Protein AF-E7FQS4-F1 (afdb_monomer)

Foldseek 3Di:
DDDQFDAAQDKDFDDDPLDTQKIWGAHRRRGTAKIFGQDQVPPCVQQVEGRAMKGWDWDQDPVGIDIDIDPRNDHYDDPVRVVVVVVVVVVSVD

Mean predicted aligned error: 4.24 Å

Nearest PDB structures (foldseek):
  5vae-assembly5_E  TM=9.150E-01  e=3.874E+00  Streptococcus gordonii
  6lnw-assembly1_A  TM=5.525E-01  e=3.438E+00  Streptococcus pneumoniae TIGR4
  5vae-assembly5_G  TM=6.725E-01  e=6.633E+00  Streptococcus gordonii
  1xmm-assembly1_A  TM=2.591E-01  e=6.248E+00  Homo sapiens

Solvent-accessible surface area (backbone atoms only — not comparable to full-atom values): 5437 Å² total; per-residue (Å²): 134,82,77,66,62,58,63,50,68,36,75,47,78,41,69,58,94,91,36,78,41,33,40,37,36,24,38,84,84,4,38,50,39,35,37,41,32,61,50,41,83,92,36,58,90,68,23,75,37,67,50,16,36,33,48,40,46,78,47,80,50,98,94,44,80,44,79,46,70,52,84,57,46,65,38,64,60,52,73,71,55,48,52,52,51,52,57,51,53,61,62,75,74,113

Structure (mmCIF, N/CA/C/O backbone):
data_AF-E7FQS4-F1
#
_entry.id   AF-E7FQS4-F1
#
loop_
_atom_site.group_PDB
_atom_site.id
_atom_site.type_symbol
_atom_site.label_atom_id
_atom_site.label_alt_id
_atom_site.label_comp_id
_atom_site.label_asym_id
_atom_site.label_entity_id
_atom_site.label_seq_id
_atom_site.pdbx_PDB_ins_code
_atom_site.Cartn_x
_atom_site.Cartn_y
_atom_site.Cartn_z
_atom_site.occupancy
_atom_site.B_iso_or_equiv
_atom_site.auth_seq_id
_atom_site.auth_comp_id
_atom_site.auth_asym_id
_atom_site.auth_atom_id
_atom_site.pdbx_PDB_model_num
ATOM 1 N N . MET A 1 1 ? -10.150 -7.859 -7.061 1.00 74.62 1 MET A N 1
ATOM 2 C CA . MET A 1 1 ? -10.336 -6.654 -6.219 1.00 74.62 1 MET A CA 1
ATOM 3 C C . MET A 1 1 ? -9.921 -7.033 -4.806 1.00 74.62 1 MET A C 1
ATOM 5 O O . MET A 1 1 ? -10.339 -8.095 -4.372 1.00 74.62 1 MET A O 1
ATOM 9 N N . ILE A 1 2 ? -9.080 -6.246 -4.128 1.00 90.25 2 ILE A N 1
ATOM 10 C CA . ILE A 1 2 ? -8.737 -6.505 -2.718 1.00 90.25 2 ILE A CA 1
ATOM 11 C C . ILE A 1 2 ? -9.847 -5.885 -1.836 1.00 90.25 2 ILE A C 1
ATOM 13 O O . ILE A 1 2 ? -10.290 -4.778 -2.162 1.00 90.25 2 ILE A O 1
ATOM 17 N N . PRO A 1 3 ? -10.347 -6.550 -0.775 1.00 94.50 3 PRO A N 1
ATOM 18 C CA . PRO A 1 3 ? -11.378 -5.984 0.101 1.00 94.50 3 PRO A CA 1
ATOM 19 C C . PRO A 1 3 ? -10.884 -4.756 0.892 1.00 94.50 3 PRO A C 1
ATOM 21 O O . PRO A 1 3 ? -9.686 -4.510 1.016 1.00 94.50 3 PRO A O 1
ATOM 24 N N . VAL A 1 4 ? -11.818 -3.954 1.419 1.00 95.62 4 VAL A N 1
ATOM 25 C CA . VAL A 1 4 ? -11.519 -2.798 2.301 1.00 95.62 4 VAL A CA 1
ATOM 26 C C . VAL A 1 4 ? -11.474 -3.172 3.788 1.00 95.62 4 VAL A C 1
ATOM 28 O O . VAL A 1 4 ? -11.101 -2.352 4.628 1.00 95.62 4 VAL A O 1
ATOM 31 N N . LYS A 1 5 ? -11.851 -4.413 4.122 1.00 95.88 5 LYS A N 1
ATOM 32 C CA . LYS A 1 5 ? -11.745 -4.989 5.462 1.00 95.88 5 LYS A CA 1
ATOM 33 C C . LYS A 1 5 ? -11.191 -6.412 5.374 1.00 95.88 5 LYS A C 1
ATOM 35 O O . LYS A 1 5 ? -11.680 -7.200 4.568 1.00 95.88 5 LYS A O 1
ATOM 40 N N . ALA A 1 6 ? -10.191 -6.722 6.188 1.00 96.44 6 ALA A N 1
ATOM 41 C CA . ALA A 1 6 ? -9.552 -8.032 6.271 1.00 96.44 6 ALA A CA 1
ATOM 42 C C . ALA A 1 6 ? -9.050 -8.294 7.702 1.00 96.44 6 ALA A C 1
ATOM 44 O O . ALA A 1 6 ? -9.518 -7.672 8.658 1.00 96.44 6 ALA A O 1
ATOM 45 N N . ARG A 1 7 ? -8.111 -9.234 7.865 1.00 97.25 7 ARG A N 1
ATOM 46 C CA . ARG A 1 7 ? -7.484 -9.515 9.159 1.00 97.25 7 ARG A CA 1
ATOM 47 C C . ARG A 1 7 ? -6.757 -8.256 9.678 1.00 97.25 7 ARG A C 1
ATOM 49 O O . ARG A 1 7 ? -6.034 -7.625 8.906 1.00 97.25 7 ARG A O 1
ATOM 56 N N . PRO A 1 8 ? -6.899 -7.900 10.964 1.00 98.06 8 PRO A N 1
ATOM 57 C CA . PRO A 1 8 ? -6.104 -6.847 11.589 1.00 98.06 8 PRO A CA 1
ATOM 58 C C . PRO A 1 8 ? -4.596 -6.997 11.384 1.00 98.06 8 PRO A C 1
ATOM 60 O O . PRO A 1 8 ? -4.089 -8.119 11.429 1.00 98.06 8 PRO A O 1
ATOM 63 N N . ASN A 1 9 ? -3.894 -5.870 11.217 1.00 96.69 9 ASN A N 1
ATOM 64 C CA . ASN A 1 9 ? -2.433 -5.797 11.077 1.00 96.69 9 ASN A CA 1
ATOM 65 C C . ASN A 1 9 ? -1.883 -6.776 10.029 1.00 96.69 9 ASN A C 1
ATOM 67 O O . ASN A 1 9 ? -0.906 -7.486 10.269 1.00 96.69 9 ASN A O 1
ATOM 71 N N . SER A 1 10 ? -2.558 -6.867 8.884 1.00 96.62 10 SER A N 1
ATOM 72 C CA . SER A 1 10 ? -2.183 -7.779 7.807 1.00 96.62 10 SER A CA 1
ATOM 73 C C . SER A 1 10 ? -1.870 -7.033 6.518 1.00 96.62 10 SER A C 1
ATOM 75 O O . SER A 1 10 ? -2.156 -5.841 6.373 1.00 96.62 10 SER A O 1
ATOM 77 N N . VAL A 1 11 ? -1.281 -7.766 5.578 1.00 96.75 11 VAL A N 1
ATOM 78 C CA . VAL A 1 11 ? -1.046 -7.335 4.205 1.00 96.75 11 VAL A CA 1
ATOM 79 C C . VAL A 1 11 ? -1.725 -8.322 3.258 1.00 96.75 11 VAL A C 1
ATOM 81 O O . VAL A 1 11 ? -1.761 -9.525 3.514 1.00 96.75 11 VAL A O 1
ATOM 84 N N . SER A 1 12 ? -2.306 -7.822 2.172 1.00 95.81 12 SER A N 1
ATOM 85 C CA . SER A 1 12 ? -2.794 -8.640 1.060 1.00 95.81 12 SER A CA 1
ATOM 86 C C . SER A 1 12 ? -2.040 -8.283 -0.211 1.00 95.81 12 SER A C 1
ATOM 88 O O . SER A 1 12 ? -1.918 -7.103 -0.533 1.00 95.81 12 SER A O 1
ATOM 90 N N . ALA A 1 13 ? -1.593 -9.291 -0.950 1.00 94.62 13 ALA A N 1
ATOM 91 C CA . ALA A 1 13 ? -0.992 -9.124 -2.266 1.00 94.62 13 ALA A CA 1
ATOM 92 C C . ALA A 1 13 ? -2.042 -9.334 -3.363 1.00 94.62 13 ALA A C 1
ATOM 94 O O . ALA A 1 13 ? -2.882 -10.235 -3.281 1.00 94.62 13 ALA A O 1
ATOM 95 N N . ARG A 1 14 ? -1.995 -8.510 -4.410 1.00 93.38 14 ARG A N 1
ATOM 96 C CA . ARG A 1 14 ? -2.727 -8.751 -5.655 1.00 93.38 14 ARG A CA 1
ATOM 97 C C . ARG A 1 14 ? -1.759 -9.187 -6.739 1.00 93.38 14 ARG A C 1
ATOM 99 O O . ARG A 1 14 ? -0.806 -8.473 -7.044 1.00 93.38 14 ARG A O 1
ATOM 106 N N . TYR A 1 15 ? -2.110 -10.297 -7.375 1.00 91.81 15 TYR A N 1
ATOM 107 C CA . TYR A 1 15 ? -1.370 -10.890 -8.476 1.00 91.81 15 TYR A CA 1
ATOM 108 C C . TYR A 1 15 ? -2.031 -10.580 -9.823 1.00 91.81 15 TYR A C 1
ATOM 110 O O . TYR A 1 15 ? -3.261 -10.515 -9.928 1.00 91.81 15 TYR A O 1
ATOM 118 N N . VAL A 1 16 ? -1.206 -10.377 -10.846 1.00 90.56 16 VAL A N 1
ATOM 119 C CA . VAL A 1 16 ? -1.576 -10.349 -12.266 1.00 90.56 16 VAL A CA 1
ATOM 120 C C . VAL A 1 16 ? -0.503 -11.143 -12.998 1.00 90.56 16 VAL A C 1
ATOM 122 O O . VAL A 1 16 ? 0.669 -10.803 -12.870 1.00 90.56 16 VAL A O 1
ATOM 125 N N . GLU A 1 17 ? -0.896 -12.193 -13.725 1.00 89.00 17 GLU A N 1
ATOM 126 C CA . GLU A 1 17 ? 0.049 -13.086 -14.425 1.00 89.00 17 GLU A CA 1
ATOM 127 C C . GLU A 1 17 ? 1.183 -13.564 -13.497 1.00 89.00 17 GLU A C 1
ATOM 129 O O . GLU A 1 17 ? 2.364 -13.401 -13.798 1.00 89.00 17 GLU A O 1
ATOM 134 N N . ASP A 1 18 ? 0.806 -14.050 -12.308 1.00 88.12 18 ASP A N 1
ATOM 135 C CA . ASP A 1 18 ? 1.707 -14.547 -11.255 1.00 88.12 18 ASP A CA 1
ATOM 136 C C . ASP A 1 18 ? 2.720 -13.527 -10.708 1.00 88.12 18 ASP A C 1
ATOM 138 O O . ASP A 1 18 ? 3.593 -13.856 -9.911 1.00 88.12 18 ASP A O 1
ATOM 142 N N . LYS A 1 19 ? 2.571 -12.246 -11.058 1.00 88.69 19 LYS A N 1
ATOM 143 C CA . LYS A 1 19 ? 3.382 -11.150 -10.523 1.00 88.69 19 LYS A CA 1
ATOM 144 C C . LYS A 1 19 ? 2.575 -10.321 -9.546 1.00 88.69 19 LYS A C 1
ATOM 146 O O . LYS A 1 19 ? 1.456 -9.900 -9.846 1.00 88.69 19 LYS A O 1
ATOM 151 N N . VAL A 1 20 ? 3.167 -10.004 -8.398 1.00 92.50 20 VAL A N 1
ATOM 152 C CA . VAL A 1 20 ? 2.574 -9.035 -7.474 1.00 92.50 20 VAL A CA 1
ATOM 153 C C . VAL A 1 20 ? 2.604 -7.643 -8.098 1.00 92.50 20 VAL A C 1
ATOM 155 O O . VAL A 1 20 ? 3.666 -7.138 -8.466 1.00 92.50 20 VAL A O 1
ATOM 158 N N . VAL A 1 21 ? 1.432 -7.017 -8.189 1.00 93.00 21 VAL A N 1
ATOM 159 C CA . VAL A 1 21 ? 1.260 -5.661 -8.737 1.00 93.00 21 VAL A CA 1
ATOM 160 C C . VAL A 1 21 ? 0.837 -4.635 -7.689 1.00 93.00 21 VAL A C 1
ATOM 162 O O . VAL A 1 21 ? 0.943 -3.435 -7.938 1.00 93.00 21 VAL A O 1
ATOM 165 N N . GLN A 1 22 ? 0.346 -5.087 -6.534 1.00 94.88 22 GLN A N 1
ATOM 166 C CA . GLN A 1 22 ? -0.119 -4.229 -5.447 1.00 94.88 22 GLN A CA 1
ATOM 167 C C . GLN A 1 22 ? -0.054 -4.973 -4.108 1.00 94.88 22 GLN A C 1
ATOM 169 O O . GLN A 1 22 ? -0.447 -6.140 -4.037 1.00 94.88 22 GLN A O 1
ATOM 174 N N . TYR A 1 23 ? 0.343 -4.264 -3.051 1.00 96.81 23 TYR A N 1
ATOM 175 C CA . TYR A 1 23 ? 0.129 -4.670 -1.661 1.00 96.81 23 TYR A CA 1
ATOM 176 C C . TYR A 1 23 ? -0.890 -3.739 -0.996 1.00 96.81 23 TYR A C 1
ATOM 178 O O . TYR A 1 23 ? -0.827 -2.527 -1.170 1.00 96.81 23 TYR A O 1
ATOM 186 N N . ARG A 1 24 ? -1.823 -4.289 -0.215 1.00 97.75 24 ARG A N 1
ATOM 187 C CA . ARG A 1 24 ? -2.767 -3.527 0.616 1.00 97.75 24 ARG A CA 1
ATOM 188 C C . ARG A 1 24 ? -2.532 -3.826 2.082 1.00 97.75 24 ARG A C 1
ATOM 190 O O . ARG A 1 24 ? -2.598 -4.990 2.476 1.00 97.75 24 ARG A O 1
ATOM 197 N N . LEU A 1 25 ? -2.327 -2.784 2.876 1.00 97.62 25 LEU A N 1
ATOM 198 C CA . LEU A 1 25 ? -2.117 -2.880 4.315 1.00 97.62 25 LEU A CA 1
ATOM 199 C C . LEU A 1 25 ? -3.417 -2.576 5.065 1.00 97.62 25 LEU A C 1
ATOM 201 O O . LEU A 1 25 ? -4.190 -1.696 4.667 1.00 97.62 25 LEU A O 1
ATOM 205 N N . TYR A 1 26 ? -3.624 -3.275 6.179 1.00 97.81 26 TYR A N 1
ATOM 206 C CA . TYR A 1 26 ? -4.762 -3.079 7.073 1.00 97.81 26 TYR A CA 1
ATOM 207 C C . TYR A 1 26 ? -4.301 -2.682 8.471 1.00 97.81 26 TYR A C 1
ATOM 209 O O . TYR A 1 26 ? -3.324 -3.219 8.993 1.00 97.81 26 TYR A O 1
ATOM 217 N N . ASN A 1 27 ? -5.041 -1.769 9.094 1.00 96.19 27 ASN A N 1
ATOM 218 C CA . ASN A 1 27 ? -4.780 -1.318 10.454 1.00 96.19 27 ASN A CA 1
ATOM 219 C C . ASN A 1 27 ? -5.157 -2.383 11.508 1.00 96.19 27 ASN A C 1
ATOM 221 O O . ASN A 1 27 ? -5.596 -3.494 11.193 1.00 96.19 27 ASN A O 1
ATOM 225 N N . ASN A 1 28 ? -5.023 -2.025 12.783 1.00 97.00 28 ASN A N 1
ATOM 226 C CA . ASN A 1 28 ? -5.340 -2.873 13.937 1.00 97.00 28 ASN A CA 1
ATOM 227 C C . ASN A 1 28 ? -6.828 -3.253 14.077 1.00 97.00 28 ASN A C 1
ATOM 229 O O . ASN A 1 28 ? -7.152 -4.167 14.829 1.00 97.00 28 ASN A O 1
ATOM 233 N N . GLU A 1 29 ? -7.730 -2.596 13.350 1.00 95.62 29 GLU A N 1
ATOM 234 C CA . GLU A 1 29 ? -9.154 -2.944 13.264 1.00 95.62 29 GLU A CA 1
ATOM 235 C C . GLU A 1 29 ? -9.469 -3.777 12.004 1.00 95.62 29 GLU A C 1
ATOM 237 O O . GLU A 1 29 ? -10.615 -4.171 11.769 1.00 95.62 29 GLU A O 1
ATOM 242 N N . GLY A 1 30 ? -8.458 -4.049 11.171 1.00 96.88 30 GLY A N 1
ATOM 243 C CA . GLY A 1 30 ? -8.603 -4.753 9.899 1.00 96.88 30 GLY A CA 1
ATOM 244 C C . GLY A 1 30 ? -9.153 -3.881 8.775 1.00 96.88 30 GLY A C 1
ATOM 245 O O . GLY A 1 30 ? -9.508 -4.406 7.724 1.00 96.88 30 GLY A O 1
ATOM 246 N N . HIS A 1 31 ? -9.247 -2.566 8.964 1.00 96.81 31 HIS A N 1
ATOM 247 C CA . HIS A 1 31 ? -9.643 -1.637 7.914 1.00 96.81 31 HIS A CA 1
ATOM 248 C C . HIS A 1 31 ? -8.459 -1.265 7.030 1.00 96.81 31 HIS A C 1
ATO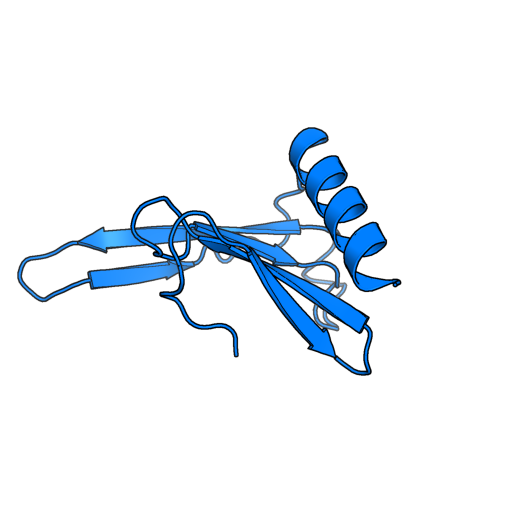M 250 O O . HIS A 1 31 ? -7.332 -1.150 7.507 1.00 96.81 31 HIS A O 1
ATOM 256 N N . VAL A 1 32 ? -8.726 -1.073 5.738 1.00 97.44 32 VAL A N 1
ATOM 257 C CA . VAL A 1 32 ? -7.710 -0.643 4.777 1.00 97.44 32 VAL A CA 1
ATOM 258 C C . VAL A 1 32 ? -7.055 0.665 5.224 1.00 97.44 32 VAL A C 1
ATOM 260 O O . VAL A 1 32 ? -7.742 1.608 5.613 1.00 97.44 32 VAL A O 1
ATOM 263 N N . LEU A 1 33 ? -5.725 0.690 5.164 1.00 96.81 33 LEU A N 1
ATOM 264 C CA . LEU A 1 33 ? -4.898 1.834 5.527 1.00 96.81 33 LEU A CA 1
ATOM 265 C C . LEU A 1 33 ? -4.252 2.459 4.289 1.00 96.81 33 LEU A C 1
ATOM 267 O O . LEU A 1 33 ? -4.397 3.653 4.045 1.00 96.81 33 LEU A O 1
ATOM 271 N N . VAL A 1 34 ? -3.554 1.648 3.493 1.00 96.88 34 VAL A N 1
ATOM 272 C CA . VAL A 1 34 ? -2.779 2.125 2.345 1.00 96.88 34 VAL A CA 1
ATOM 273 C C . VAL A 1 34 ? -2.632 1.029 1.292 1.00 96.88 34 VAL A C 1
ATOM 275 O O . VAL A 1 34 ? -2.517 -0.154 1.621 1.00 96.88 34 VAL A O 1
ATOM 278 N N . ASP A 1 35 ? -2.654 1.441 0.028 1.00 96.75 35 ASP A N 1
ATOM 279 C CA . ASP A 1 35 ? -2.247 0.630 -1.117 1.00 96.75 35 ASP A CA 1
ATOM 280 C C . ASP A 1 35 ? -0.834 1.025 -1.545 1.00 96.75 35 ASP A C 1
ATOM 282 O O . ASP A 1 35 ? -0.577 2.210 -1.745 1.00 96.75 35 ASP A O 1
ATOM 286 N N . PHE A 1 36 ? 0.050 0.050 -1.738 1.00 96.31 36 PHE A N 1
ATOM 287 C CA . PHE A 1 36 ? 1.333 0.204 -2.420 1.00 9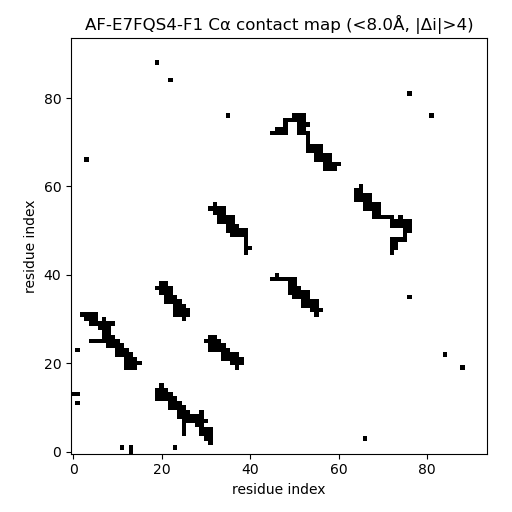6.31 36 PHE A CA 1
ATOM 288 C C . PHE A 1 36 ? 1.213 -0.390 -3.816 1.00 96.31 36 PHE A C 1
ATOM 290 O O . PHE A 1 36 ? 1.147 -1.610 -3.983 1.00 96.31 36 PHE A O 1
ATOM 297 N N . ASP A 1 37 ? 1.174 0.477 -4.819 1.00 94.31 37 ASP A N 1
ATOM 298 C CA . ASP A 1 37 ? 1.051 0.100 -6.217 1.00 94.31 37 ASP A CA 1
ATOM 299 C C . ASP A 1 37 ? 2.448 -0.043 -6.835 1.00 94.31 37 ASP A C 1
ATOM 301 O O . ASP A 1 37 ? 3.244 0.898 -6.867 1.00 94.31 37 ASP A O 1
ATOM 305 N N . LEU A 1 38 ? 2.749 -1.244 -7.336 1.00 92.38 38 LEU A N 1
ATOM 306 C CA . LEU A 1 38 ? 4.068 -1.613 -7.874 1.00 92.38 38 LEU A CA 1
ATOM 307 C C . LEU A 1 38 ? 4.156 -1.460 -9.394 1.00 92.38 38 LEU A C 1
ATOM 309 O O . LEU A 1 38 ? 5.156 -1.820 -10.011 1.00 92.38 38 LEU A O 1
ATOM 313 N N . THR A 1 39 ? 3.090 -0.960 -10.013 1.00 88.81 39 THR A N 1
ATOM 314 C CA . THR A 1 39 ? 3.008 -0.743 -11.454 1.00 88.81 39 THR A CA 1
ATOM 315 C C . THR A 1 39 ? 2.459 0.647 -11.735 1.00 88.81 39 THR A C 1
ATOM 317 O O . THR A 1 39 ? 1.869 1.298 -10.875 1.00 88.81 39 THR A O 1
ATOM 320 N N . ASN A 1 40 ? 2.617 1.096 -12.973 1.00 82.44 40 ASN A N 1
ATOM 321 C CA . ASN A 1 40 ? 2.024 2.337 -13.464 1.00 82.44 40 ASN A CA 1
ATOM 322 C C . ASN A 1 40 ? 0.546 2.178 -13.882 1.00 82.44 40 ASN A C 1
ATOM 324 O O . ASN A 1 40 ? 0.019 3.057 -14.562 1.00 82.44 40 ASN A O 1
ATOM 328 N N . HIS A 1 41 ? -0.099 1.045 -13.563 1.00 76.94 41 HIS A N 1
ATOM 329 C CA . HIS A 1 41 ? -1.462 0.691 -13.993 1.00 76.94 41 HIS A CA 1
A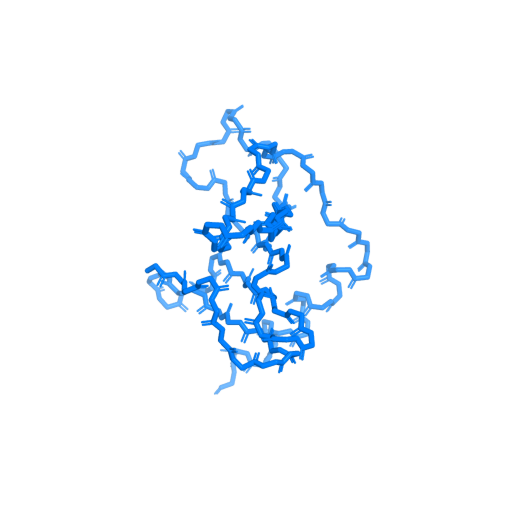TOM 330 C C . HIS A 1 41 ? -1.695 0.799 -15.512 1.00 76.94 41 HIS A C 1
ATOM 332 O O . HIS A 1 41 ? -2.800 1.108 -15.954 1.00 76.94 41 HIS A O 1
ATOM 338 N N . GLY A 1 42 ? -0.651 0.608 -16.329 1.00 72.25 42 GLY A N 1
ATOM 339 C CA . GLY A 1 42 ? -0.724 0.794 -17.784 1.00 72.25 42 GLY A CA 1
ATOM 340 C C . GLY A 1 42 ? -0.885 2.256 -18.221 1.00 72.25 42 GLY A C 1
ATOM 341 O O . GLY A 1 42 ? -1.083 2.523 -19.405 1.00 72.25 42 GLY A O 1
ATOM 342 N N . ASN A 1 43 ? -0.774 3.211 -17.291 1.00 73.81 43 ASN A N 1
ATOM 343 C CA . ASN A 1 43 ? -0.945 4.636 -17.536 1.00 73.81 43 ASN A CA 1
ATOM 344 C C . ASN A 1 43 ? 0.288 5.460 -17.092 1.00 73.81 43 ASN A C 1
ATOM 346 O O . ASN A 1 43 ? 0.215 6.273 -16.163 1.00 73.81 43 ASN A O 1
ATOM 350 N N . PRO A 1 44 ? 1.438 5.300 -17.777 1.00 73.25 44 PRO A N 1
ATOM 351 C CA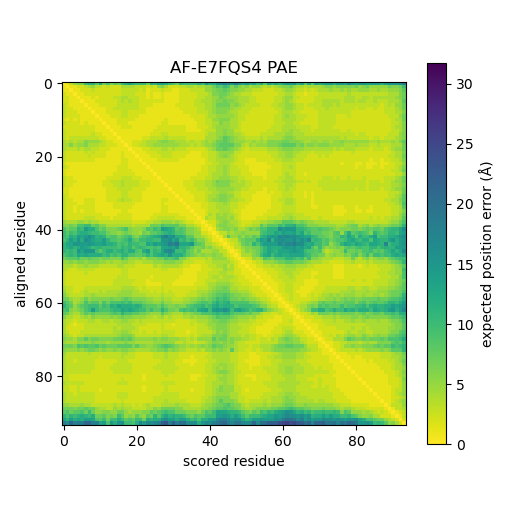 . PRO A 1 44 ? 2.708 5.93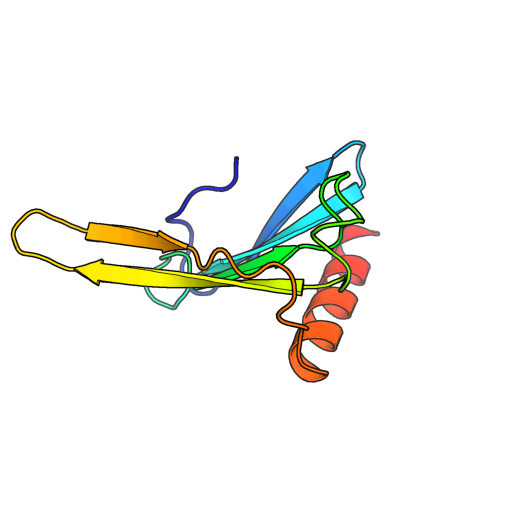7 -17.405 1.00 73.25 44 PRO A CA 1
ATOM 352 C C . PRO A 1 44 ? 2.679 7.471 -17.436 1.00 73.25 44 PRO A C 1
ATOM 354 O O . PRO A 1 44 ? 3.494 8.114 -16.781 1.00 73.25 44 PRO A O 1
ATOM 357 N N . LYS A 1 45 ? 1.751 8.087 -18.184 1.00 70.75 45 LYS A N 1
ATOM 358 C CA . LYS A 1 45 ? 1.625 9.555 -18.234 1.00 70.75 45 LYS A CA 1
ATOM 359 C C . LYS A 1 45 ? 1.110 10.134 -16.916 1.00 70.75 45 LYS A C 1
ATOM 361 O O . LYS A 1 45 ? 1.510 11.238 -16.547 1.00 70.75 45 LYS A O 1
ATOM 366 N N . HIS A 1 46 ? 0.238 9.392 -16.233 1.00 69.06 46 HIS A N 1
ATOM 367 C CA . HIS A 1 46 ? -0.390 9.806 -14.981 1.00 69.06 46 HIS A CA 1
ATOM 368 C C . HIS A 1 46 ? 0.280 9.183 -13.746 1.00 69.06 46 HIS A C 1
ATOM 370 O O . HIS A 1 46 ? 0.261 9.814 -12.698 1.00 69.06 46 HIS A O 1
ATOM 376 N N . HIS A 1 47 ? 0.934 8.022 -13.876 1.00 69.62 47 HIS A N 1
ATOM 377 C CA . HIS A 1 47 ? 1.708 7.365 -12.812 1.00 69.62 47 HIS A CA 1
ATO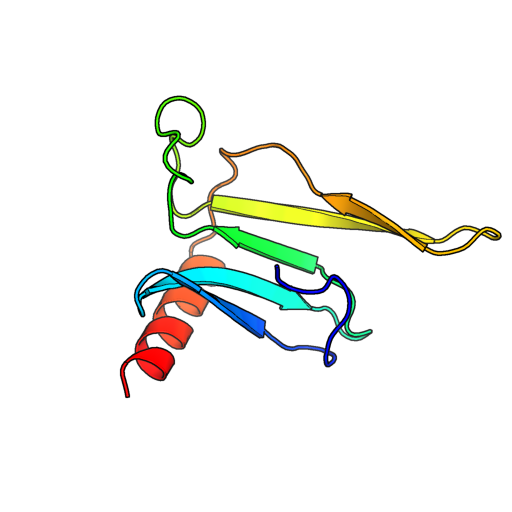M 378 C C . HIS A 1 47 ? 3.206 7.422 -13.130 1.00 69.62 47 HIS A C 1
ATOM 380 O O . HIS A 1 47 ? 3.786 6.450 -13.621 1.00 69.62 47 HIS A O 1
ATOM 386 N N . LYS A 1 48 ? 3.828 8.584 -12.901 1.00 79.06 48 LYS A N 1
ATOM 387 C CA . LYS A 1 48 ? 5.257 8.792 -13.201 1.00 79.06 48 LYS A CA 1
ATOM 388 C C . LYS A 1 48 ? 6.174 8.192 -12.136 1.00 79.06 48 LYS A C 1
ATOM 390 O O . LYS A 1 48 ? 7.332 7.909 -12.423 1.00 79.06 48 LYS A O 1
ATOM 395 N N . VAL A 1 49 ? 5.651 8.008 -10.924 1.00 81.50 49 VAL A N 1
ATOM 396 C CA . VAL A 1 49 ? 6.364 7.454 -9.772 1.00 81.50 49 VAL A CA 1
ATOM 397 C C . VAL A 1 49 ? 5.893 6.020 -9.547 1.00 81.50 49 VAL A C 1
ATOM 399 O O . VAL A 1 49 ? 4.700 5.764 -9.387 1.00 81.50 49 VAL A O 1
ATOM 402 N N . VAL A 1 50 ? 6.825 5.068 -9.573 1.00 86.31 50 VAL A N 1
ATOM 403 C CA . VAL A 1 50 ? 6.565 3.653 -9.280 1.00 86.31 50 VAL A CA 1
ATOM 404 C C . VAL A 1 50 ? 7.756 3.098 -8.486 1.00 86.31 50 VAL A C 1
ATOM 406 O O . VAL A 1 50 ? 8.887 3.250 -8.947 1.00 86.31 50 VAL A O 1
ATOM 409 N N . PRO A 1 51 ? 7.531 2.437 -7.337 1.00 92.88 51 PRO A N 1
ATOM 410 C CA . PRO A 1 51 ? 6.235 2.243 -6.684 1.00 92.88 51 PRO A CA 1
ATOM 411 C C . PRO A 1 51 ? 5.683 3.552 -6.093 1.00 92.88 51 PRO A C 1
ATOM 413 O O . PRO A 1 51 ? 6.435 4.474 -5.782 1.00 92.88 51 PRO A O 1
ATOM 416 N N . HIS A 1 52 ? 4.363 3.630 -5.941 1.00 94.25 52 HIS A N 1
ATOM 417 C CA . HIS A 1 52 ? 3.677 4.759 -5.301 1.00 94.25 52 HIS A CA 1
ATOM 418 C C . HIS A 1 52 ? 2.592 4.260 -4.347 1.00 94.25 52 HIS A C 1
ATOM 420 O O . HIS A 1 52 ? 2.181 3.098 -4.417 1.00 94.25 52 HIS A O 1
ATOM 426 N N . LYS A 1 53 ? 2.123 5.133 -3.452 1.00 95.50 53 LYS A N 1
ATOM 427 C CA . LYS A 1 53 ? 1.118 4.781 -2.447 1.00 95.50 53 LYS A CA 1
ATOM 428 C C . LYS A 1 53 ? -0.171 5.578 -2.556 1.00 95.50 53 LYS A C 1
ATOM 430 O O . LYS A 1 53 ? -0.176 6.733 -2.964 1.00 95.50 53 LYS A O 1
ATOM 435 N N . HIS A 1 54 ? -1.263 4.955 -2.121 1.00 95.12 54 HIS A N 1
ATOM 436 C CA . HIS A 1 54 ? -2.565 5.595 -1.961 1.00 95.12 54 HIS A CA 1
ATOM 437 C C . HIS A 1 54 ? -3.122 5.316 -0.577 1.00 95.12 54 HIS A C 1
ATOM 439 O O . HIS A 1 54 ? -3.491 4.185 -0.258 1.00 95.12 54 HIS A O 1
ATOM 445 N N . GLU A 1 55 ? -3.217 6.355 0.237 1.00 95.69 55 GLU A N 1
ATOM 446 C CA . GLU A 1 55 ? -3.781 6.257 1.580 1.00 95.69 55 GLU A CA 1
ATOM 447 C C . GLU A 1 55 ? -5.310 6.215 1.545 1.00 95.69 55 GLU A C 1
ATOM 449 O O . GLU A 1 55 ? -5.962 6.797 0.668 1.00 95.69 55 GLU A O 1
ATOM 454 N N . TRP A 1 56 ? -5.891 5.529 2.523 1.00 96.19 56 TRP A N 1
ATOM 455 C CA . TRP A 1 56 ? -7.328 5.411 2.705 1.00 96.19 56 TRP A CA 1
ATOM 456 C C . TRP A 1 56 ? -7.774 6.170 3.950 1.00 96.19 56 TRP A C 1
ATOM 458 O O . TRP A 1 56 ? -7.336 5.907 5.065 1.00 96.19 56 TRP A O 1
ATOM 468 N N . ASN A 1 57 ? -8.720 7.083 3.758 1.00 95.06 57 ASN A N 1
ATOM 469 C CA . ASN A 1 57 ? -9.389 7.790 4.837 1.00 95.06 57 ASN A CA 1
ATOM 470 C C . ASN A 1 57 ? -10.677 7.056 5.212 1.00 95.06 57 ASN A C 1
ATOM 472 O O . ASN A 1 57 ? -11.557 6.846 4.368 1.00 95.06 57 ASN A O 1
ATOM 476 N N . ILE A 1 58 ? -10.788 6.686 6.486 1.00 94.25 58 ILE A N 1
ATOM 477 C CA . ILE A 1 58 ? -11.962 6.020 7.052 1.00 94.25 58 ILE A CA 1
ATOM 478 C C . ILE A 1 58 ? -12.819 7.081 7.735 1.00 94.25 58 ILE A C 1
ATOM 480 O O . ILE A 1 58 ? -12.424 7.668 8.738 1.00 94.25 58 I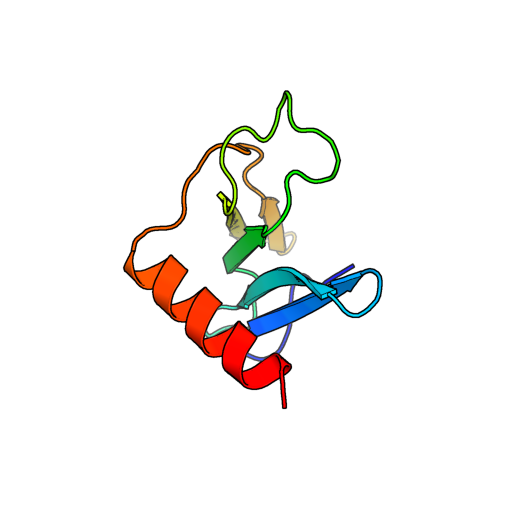LE A O 1
ATOM 484 N N . ILE A 1 59 ? -14.012 7.313 7.202 1.00 93.38 59 ILE A N 1
ATOM 485 C CA . ILE A 1 59 ? -14.962 8.293 7.724 1.00 93.38 59 ILE A CA 1
ATOM 486 C C . ILE A 1 59 ? -16.073 7.515 8.425 1.00 93.38 59 ILE A C 1
ATOM 488 O O . ILE A 1 59 ? -16.947 6.936 7.774 1.00 93.38 59 ILE A O 1
ATOM 492 N N . LYS A 1 60 ? -16.013 7.463 9.759 1.00 90.69 60 LYS A N 1
ATOM 493 C CA . LYS A 1 60 ? -17.053 6.859 10.602 1.00 90.69 60 LYS A CA 1
ATOM 494 C C . LYS A 1 60 ? -18.150 7.904 10.846 1.00 90.69 60 LYS A C 1
ATOM 496 O O . LYS A 1 60 ? -17.856 9.026 11.244 1.00 90.69 60 LYS A O 1
ATOM 501 N N . SER A 1 61 ? -19.400 7.547 10.575 1.00 88.56 61 SER A N 1
ATOM 502 C CA . SER A 1 61 ? -20.582 8.383 10.818 1.00 88.56 61 SER A CA 1
ATOM 503 C C . SER A 1 61 ? -21.708 7.535 11.407 1.00 88.56 61 SER A C 1
ATOM 505 O O . SER A 1 61 ? -21.646 6.308 11.338 1.00 88.56 61 SER A O 1
ATOM 507 N N . GLU A 1 62 ? -22.758 8.168 11.931 1.00 89.69 62 GLU A N 1
ATOM 508 C CA . GLU A 1 62 ? -23.959 7.463 12.418 1.00 89.69 62 GLU A CA 1
ATOM 509 C C . GLU A 1 62 ? -24.591 6.571 11.335 1.00 89.69 62 GLU A C 1
ATOM 511 O O . GLU A 1 62 ? -25.096 5.492 11.623 1.00 89.69 62 GLU A O 1
ATOM 516 N N . ASN A 1 63 ? -24.462 6.969 10.065 1.00 88.44 63 ASN A N 1
ATOM 517 C CA . ASN A 1 63 ? -24.975 6.236 8.904 1.00 88.44 63 ASN A CA 1
ATOM 518 C C . ASN A 1 63 ? -24.016 5.144 8.388 1.00 88.44 63 ASN A C 1
ATOM 520 O O . ASN A 1 63 ? -24.199 4.627 7.285 1.00 88.44 63 ASN A O 1
ATOM 524 N N . GLY A 1 64 ? -22.968 4.813 9.147 1.00 89.69 64 GLY A N 1
ATOM 525 C CA . GLY A 1 64 ? -21.997 3.774 8.814 1.00 89.69 64 GLY A CA 1
ATOM 526 C C . GLY A 1 64 ? -20.615 4.301 8.424 1.00 89.69 64 GLY A C 1
ATOM 527 O O . GLY A 1 64 ? -20.262 5.464 8.653 1.00 89.69 64 GLY A O 1
ATOM 528 N N . VAL A 1 65 ? -19.805 3.406 7.852 1.00 91.44 65 VAL A N 1
ATOM 529 C CA . VAL A 1 65 ? -18.396 3.658 7.515 1.00 91.44 65 VAL A CA 1
ATOM 530 C C . VAL A 1 65 ? -18.248 3.944 6.026 1.00 91.44 65 VAL A C 1
ATOM 532 O O . VAL A 1 65 ? -18.637 3.132 5.187 1.00 91.44 65 VAL A O 1
ATOM 535 N N . LYS A 1 66 ? -17.642 5.084 5.694 1.00 94.06 66 LYS A N 1
ATOM 536 C CA . LYS A 1 66 ? -17.245 5.435 4.328 1.00 94.06 66 LYS A CA 1
ATOM 537 C C . LYS A 1 66 ? -15.731 5.346 4.184 1.00 94.06 66 LYS A C 1
ATOM 539 O O . LYS A 1 66 ? -14.990 5.726 5.085 1.00 94.06 66 LYS A O 1
ATOM 544 N N . TYR A 1 67 ? -15.286 4.884 3.023 1.00 94.56 67 TYR A N 1
ATOM 545 C CA . TYR A 1 67 ? -13.875 4.757 2.678 1.00 94.56 67 TYR A CA 1
ATOM 546 C C . TYR A 1 67 ? -13.563 5.688 1.512 1.00 94.56 67 TYR A C 1
ATOM 548 O O . TYR A 1 67 ? -14.212 5.608 0.469 1.00 94.56 67 TYR A O 1
ATOM 556 N N . LYS A 1 68 ? -12.577 6.568 1.683 1.00 94.75 68 LYS A N 1
ATOM 557 C CA . LYS A 1 68 ? -12.108 7.474 0.634 1.00 94.75 68 LYS A CA 1
ATOM 558 C C . LYS A 1 68 ? -10.627 7.229 0.375 1.00 94.75 68 LYS A C 1
ATOM 560 O O . LYS A 1 68 ? -9.794 7.554 1.216 1.00 94.75 68 LYS A O 1
ATOM 565 N N . ARG A 1 69 ? -10.311 6.681 -0.794 1.00 94.38 69 ARG A N 1
ATOM 566 C CA . ARG A 1 69 ? -8.933 6.523 -1.267 1.00 94.38 69 ARG A CA 1
ATOM 567 C C . ARG A 1 69 ? -8.402 7.869 -1.771 1.00 94.38 69 ARG A C 1
ATOM 569 O O . ARG A 1 69 ? -9.152 8.623 -2.396 1.00 94.38 69 ARG A O 1
ATOM 576 N N . SER A 1 70 ? -7.139 8.177 -1.489 1.00 93.12 70 SER A N 1
ATOM 577 C CA . SER A 1 70 ? -6.425 9.246 -2.189 1.00 93.12 70 SER A CA 1
ATOM 578 C C . SER A 1 70 ? -6.344 8.916 -3.679 1.00 93.12 70 SER A C 1
ATOM 580 O O . SER A 1 70 ? -6.205 7.755 -4.049 1.00 93.12 70 SER A O 1
ATOM 582 N N . ASN A 1 71 ? -6.447 9.933 -4.528 1.00 86.94 71 ASN A N 1
ATOM 583 C CA . ASN A 1 71 ? -6.343 9.768 -5.976 1.00 86.94 71 ASN A CA 1
ATOM 584 C C . ASN A 1 71 ? -5.000 10.268 -6.517 1.00 86.94 71 ASN A C 1
ATOM 586 O O . ASN A 1 71 ? -4.851 10.318 -7.733 1.00 86.94 71 ASN A O 1
ATOM 590 N N . ASP A 1 72 ? -4.062 10.679 -5.654 1.00 88.12 72 ASP A N 1
ATOM 591 C CA . ASP A 1 72 ? -2.750 11.165 -6.083 1.00 88.12 72 ASP A CA 1
ATOM 592 C C . ASP A 1 72 ? -1.842 9.985 -6.470 1.00 88.12 72 ASP A C 1
ATOM 594 O O . ASP A 1 72 ? -1.429 9.213 -5.603 1.00 88.12 72 ASP A O 1
ATOM 598 N N . PRO A 1 73 ? -1.518 9.819 -7.763 1.00 81.50 73 PRO A N 1
ATOM 599 C CA . PRO A 1 73 ? -0.708 8.706 -8.234 1.00 81.50 73 PRO A CA 1
ATOM 600 C C . PRO A 1 73 ? 0.802 8.924 -8.067 1.00 81.50 73 PRO A C 1
ATOM 602 O O . PRO A 1 73 ? 1.569 8.053 -8.469 1.00 81.50 73 PRO A O 1
ATOM 605 N N . ASN A 1 74 ? 1.248 10.074 -7.549 1.00 87.56 74 ASN A N 1
ATOM 606 C CA . ASN A 1 74 ? 2.666 10.443 -7.503 1.00 87.56 74 ASN A CA 1
ATOM 607 C C . ASN A 1 74 ? 3.227 10.536 -6.081 1.00 87.56 74 ASN A C 1
ATOM 609 O O . ASN A 1 74 ? 4.282 11.136 -5.891 1.00 87.56 74 ASN A O 1
ATOM 613 N N . VAL A 1 75 ? 2.557 9.942 -5.092 1.00 93.12 75 VAL A N 1
ATOM 614 C CA . VAL A 1 75 ? 3.082 9.858 -3.725 1.00 93.12 75 VAL A CA 1
ATOM 615 C C . VAL A 1 75 ? 4.087 8.700 -3.651 1.00 93.12 75 VAL A C 1
ATOM 617 O O . VAL A 1 75 ? 3.661 7.542 -3.709 1.00 93.12 75 VAL A O 1
ATOM 620 N N . PRO A 1 76 ? 5.406 8.959 -3.551 1.00 94.62 76 PRO A N 1
ATOM 621 C CA . PRO A 1 76 ? 6.394 7.892 -3.442 1.00 94.62 76 PRO A CA 1
ATOM 622 C C . PRO A 1 76 ? 6.258 7.152 -2.108 1.00 94.62 76 PRO A C 1
ATOM 624 O O . PRO A 1 76 ? 5.750 7.689 -1.119 1.00 94.62 76 PRO A O 1
ATOM 627 N N . LEU A 1 77 ? 6.755 5.918 -2.086 1.00 95.12 77 LEU A N 1
ATOM 628 C CA . LEU A 1 77 ? 7.019 5.214 -0.835 1.00 95.12 77 LEU A CA 1
ATOM 629 C C . LEU A 1 77 ? 8.250 5.830 -0.156 1.00 95.12 77 LEU A C 1
ATOM 631 O O . LEU A 1 77 ? 9.174 6.283 -0.833 1.00 95.12 77 LEU A O 1
ATOM 635 N N . THR A 1 78 ? 8.266 5.830 1.174 1.00 96.50 78 THR A N 1
ATOM 636 C CA . THR A 1 78 ? 9.476 6.111 1.958 1.00 96.50 78 THR A CA 1
ATOM 637 C C . THR A 1 78 ? 10.468 4.951 1.846 1.00 96.50 78 THR A C 1
ATOM 639 O O . THR A 1 78 ? 10.097 3.844 1.454 1.00 96.50 78 THR A O 1
ATOM 642 N N . ASP A 1 79 ? 11.723 5.170 2.246 1.00 96.62 79 ASP A N 1
ATOM 643 C CA . ASP A 1 79 ? 12.732 4.103 2.271 1.00 96.62 79 ASP A CA 1
ATOM 644 C C . ASP A 1 79 ? 12.289 2.916 3.144 1.00 96.62 79 ASP A C 1
ATOM 646 O O . ASP A 1 79 ? 12.422 1.763 2.744 1.00 96.62 79 ASP A O 1
ATOM 650 N N . GLU A 1 80 ? 11.663 3.182 4.293 1.00 96.31 80 GLU A N 1
ATOM 651 C CA . GLU A 1 80 ? 11.113 2.139 5.168 1.00 96.31 80 GLU A CA 1
ATOM 652 C C . GLU A 1 80 ? 9.991 1.337 4.487 1.00 96.31 80 GLU A C 1
ATOM 654 O O . GLU A 1 80 ? 9.957 0.108 4.569 1.00 96.31 80 GLU A O 1
ATOM 659 N N . GLU A 1 81 ? 9.082 2.009 3.774 1.00 96.62 81 GLU A N 1
ATOM 660 C CA . GLU A 1 81 ? 8.009 1.351 3.021 1.00 96.62 81 GLU A CA 1
ATOM 661 C C . GLU A 1 81 ? 8.568 0.523 1.852 1.00 96.62 81 GLU A C 1
ATOM 663 O O . GLU A 1 81 ? 8.060 -0.563 1.560 1.00 96.62 81 GLU A O 1
ATOM 668 N N . LEU A 1 82 ? 9.641 0.991 1.208 1.00 95.25 82 LEU A N 1
ATOM 669 C CA . LEU A 1 82 ? 10.349 0.241 0.170 1.00 95.25 82 LEU A CA 1
ATOM 670 C C . LEU A 1 82 ? 10.998 -1.032 0.727 1.00 95.25 82 LEU A C 1
ATOM 672 O O . LEU A 1 82 ? 10.917 -2.080 0.082 1.00 95.25 82 LEU A O 1
ATOM 676 N N . GLU A 1 83 ? 11.599 -0.977 1.916 1.00 95.62 83 GLU A N 1
ATOM 677 C CA . GLU A 1 83 ? 12.161 -2.163 2.577 1.00 95.62 83 GLU A CA 1
ATOM 678 C C . GLU A 1 83 ? 11.080 -3.195 2.929 1.00 95.62 83 GLU A C 1
ATOM 680 O O . GLU A 1 83 ? 11.286 -4.398 2.745 1.00 95.62 83 GLU A O 1
ATOM 685 N N . LEU A 1 84 ? 9.886 -2.754 3.345 1.00 95.06 84 LEU A N 1
ATOM 686 C CA . LEU A 1 84 ? 8.746 -3.658 3.540 1.00 95.06 84 LEU A CA 1
ATOM 687 C C . LEU A 1 84 ? 8.353 -4.368 2.239 1.00 95.06 84 LEU A C 1
ATOM 689 O O . LEU A 1 84 ? 8.175 -5.587 2.234 1.00 95.06 84 LEU A O 1
ATOM 693 N N . VAL A 1 85 ? 8.267 -3.626 1.130 1.00 94.69 85 VAL A N 1
ATOM 694 C CA . VAL A 1 85 ? 7.956 -4.201 -0.187 1.00 94.69 85 VAL A CA 1
ATOM 695 C C . VAL A 1 85 ? 9.008 -5.231 -0.598 1.00 94.69 85 VAL A C 1
ATOM 697 O O . VAL A 1 85 ? 8.638 -6.316 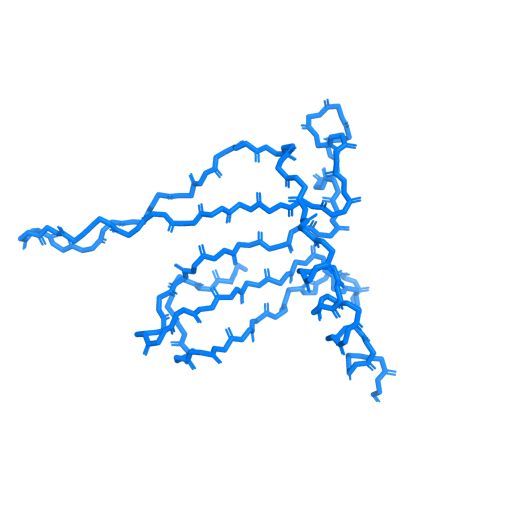-1.045 1.00 94.69 85 VAL A O 1
ATOM 700 N N . LYS A 1 86 ? 10.304 -4.935 -0.434 1.00 93.69 86 LYS A N 1
ATOM 701 C CA . LYS A 1 86 ? 11.385 -5.890 -0.738 1.00 93.69 86 LYS A CA 1
ATOM 702 C C . LYS A 1 86 ? 11.228 -7.176 0.068 1.00 93.69 86 LYS A C 1
ATOM 704 O O . LYS A 1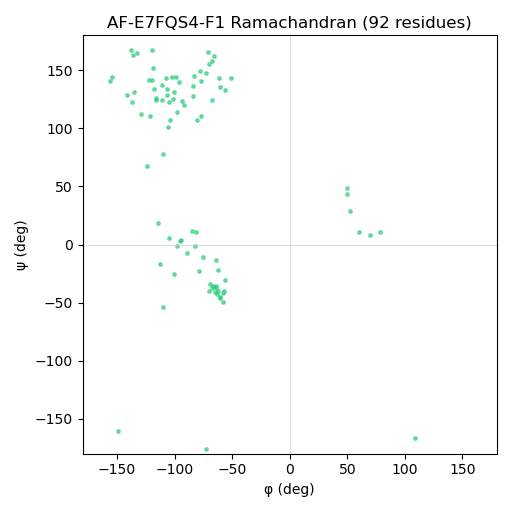 86 ? 11.197 -8.257 -0.515 1.00 93.69 86 LYS A O 1
ATOM 709 N N . ARG A 1 87 ? 11.025 -7.048 1.382 1.00 93.38 87 ARG A N 1
ATOM 710 C CA . ARG A 1 87 ? 10.838 -8.184 2.291 1.00 93.38 87 ARG A CA 1
ATOM 711 C C . ARG A 1 87 ? 9.654 -9.069 1.898 1.00 93.38 87 ARG A C 1
ATOM 713 O O . ARG A 1 87 ? 9.758 -10.290 1.973 1.00 93.38 87 ARG A O 1
ATOM 720 N N . TRP A 1 88 ? 8.524 -8.485 1.497 1.00 93.25 88 TRP A N 1
ATOM 721 C CA . TRP A 1 88 ? 7.367 -9.274 1.061 1.00 93.25 88 TRP A CA 1
ATOM 722 C C . TRP A 1 88 ? 7.608 -9.968 -0.276 1.00 93.25 88 TRP A C 1
ATOM 724 O O . TRP A 1 88 ? 7.270 -11.138 -0.411 1.00 93.25 88 TRP A O 1
ATOM 734 N N . ARG A 1 89 ? 8.265 -9.302 -1.232 1.00 88.19 89 ARG A N 1
ATOM 735 C CA . ARG A 1 89 ? 8.592 -9.922 -2.526 1.00 88.19 89 ARG A CA 1
ATOM 736 C C . ARG A 1 89 ? 9.556 -11.092 -2.391 1.00 88.19 89 ARG A C 1
ATOM 738 O O . ARG A 1 89 ? 9.439 -12.047 -3.144 1.00 88.19 89 ARG A O 1
ATOM 745 N N . GLU A 1 90 ? 10.502 -11.027 -1.460 1.00 87.06 90 GLU A N 1
ATOM 746 C CA . GLU A 1 90 ? 11.366 -12.170 -1.155 1.00 87.06 90 GLU A CA 1
ATOM 747 C C . GLU A 1 90 ? 10.559 -13.361 -0.636 1.00 87.06 90 GLU A C 1
ATOM 749 O O . GLU A 1 90 ? 10.831 -14.481 -1.047 1.00 87.06 90 GLU A O 1
ATOM 754 N N . TYR A 1 91 ? 9.547 -13.125 0.205 1.00 78.12 91 TYR A N 1
ATOM 755 C CA . TYR A 1 91 ? 8.664 -14.178 0.714 1.00 78.12 91 TYR A CA 1
ATOM 756 C C . TYR A 1 91 ? 7.776 -14.790 -0.379 1.00 78.12 91 TYR A C 1
ATOM 758 O O . TYR A 1 91 ? 7.559 -15.994 -0.376 1.00 78.12 91 TYR A O 1
ATOM 766 N N . ASP A 1 92 ? 7.301 -13.973 -1.323 1.00 71.75 92 ASP A N 1
ATOM 767 C CA . ASP A 1 92 ? 6.434 -14.413 -2.426 1.00 71.75 92 ASP A CA 1
ATOM 768 C C . ASP A 1 92 ? 7.190 -15.187 -3.536 1.00 71.75 92 ASP A C 1
ATOM 770 O O . ASP A 1 92 ? 6.558 -15.751 -4.425 1.00 71.75 92 ASP A O 1
ATOM 774 N N . ASN A 1 93 ? 8.531 -15.204 -3.518 1.00 60.78 93 ASN A N 1
ATOM 775 C CA . ASN A 1 93 ? 9.373 -15.904 -4.504 1.00 60.78 93 ASN A CA 1
ATOM 776 C C . ASN A 1 93 ? 9.791 -17.332 -4.078 1.00 60.78 93 ASN A C 1
ATOM 778 O O . ASN A 1 93 ? 10.579 -17.958 -4.792 1.00 60.78 93 ASN A O 1
ATOM 782 N N . TYR A 1 94 ? 9.305 -17.828 -2.934 1.00 49.53 94 TYR A N 1
ATOM 783 C CA . TYR A 1 94 ? 9.490 -19.212 -2.464 1.00 49.53 94 TYR A CA 1
ATOM 784 C C . TYR A 1 94 ? 8.229 -20.047 -2.695 1.00 49.53 94 TYR A C 1
ATOM 786 O O . TYR A 1 94 ? 8.391 -21.248 -3.010 1.00 49.53 94 TYR A O 1
#

Secondary structure (DSSP, 8-state):
---SB-STT-EEEEEETTEEEEEEEE-TTSBEEEEEE-S-TT-TTT--SSSEEEEEEEEEETTEEEEEE---TT-BPPHHHHHHHHHHHHHHT-

Organism: NCBI:txid525362

Sequence (94 aa):
MIPVKARPNSVSARYVEDKVVQYRLYNNEGHVLVDFDLTNHGNPKHHKVVPHKHEWNIIKSENGVKYKRSNDPNVPLTDEELELVKRWREYDNY

pLDDT: mean 90.25, std 9.04, range [49.53, 98.06]

Radius of gyration: 13.81 Å; Cα contacts (8 Å, |Δi|>4): 169; chains: 1; bounding box: 38×30×32 Å